Protein AF-A0A182GNF2-F1 (afdb_monomer)

pLDDT: mean 83.42, std 15.53, range [45.19, 98.56]

Structure (mmCIF, N/CA/C/O backbone):
data_AF-A0A182GNF2-F1
#
_entry.id   AF-A0A182GNF2-F1
#
loop_
_atom_site.group_PDB
_atom_site.id
_atom_site.type_symbol
_atom_site.label_atom_id
_atom_site.label_alt_id
_atom_site.label_comp_id
_atom_site.label_asym_id
_atom_site.label_entity_id
_atom_site.label_seq_id
_atom_site.pdbx_PDB_ins_code
_atom_site.Cartn_x
_atom_site.Cartn_y
_atom_site.Cartn_z
_atom_site.occupancy
_atom_site.B_iso_or_equiv
_atom_site.auth_seq_id
_atom_site.auth_comp_id
_atom_site.auth_asym_id
_atom_site.auth_atom_id
_atom_site.pdbx_PDB_model_num
ATOM 1 N N . MET A 1 1 ? 68.105 -12.956 -63.044 1.00 45.62 1 MET A N 1
ATOM 2 C CA . MET A 1 1 ? 67.490 -13.860 -62.048 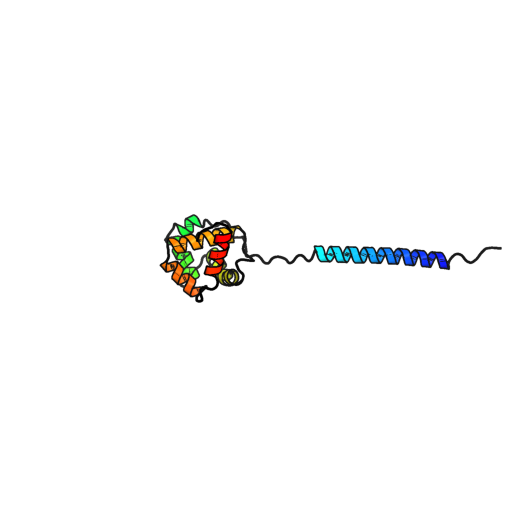1.00 45.62 1 MET A CA 1
ATOM 3 C C . MET A 1 1 ? 66.699 -13.012 -61.057 1.00 45.62 1 MET A C 1
ATOM 5 O O . MET A 1 1 ? 67.305 -12.377 -60.207 1.00 45.62 1 MET A O 1
ATOM 9 N N . LYS A 1 2 ? 65.373 -12.900 -61.207 1.00 45.19 2 LYS A N 1
ATOM 10 C CA . LYS A 1 2 ? 64.504 -12.288 -60.188 1.00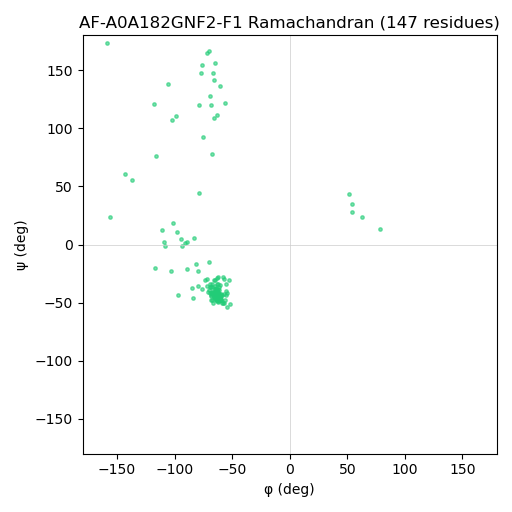 45.19 2 LYS A CA 1
ATOM 11 C C . LYS A 1 2 ? 63.523 -13.352 -59.708 1.00 45.19 2 LYS A C 1
ATOM 13 O O . LYS A 1 2 ? 62.834 -13.981 -60.502 1.00 45.19 2 LYS A O 1
ATOM 18 N N . ASN A 1 3 ? 63.605 -13.583 -58.405 1.00 46.16 3 ASN A N 1
ATOM 19 C CA . ASN A 1 3 ? 62.937 -14.595 -57.607 1.00 46.16 3 ASN A CA 1
ATOM 20 C C . ASN A 1 3 ? 61.426 -14.311 -57.544 1.00 46.16 3 ASN A C 1
ATOM 22 O O . ASN 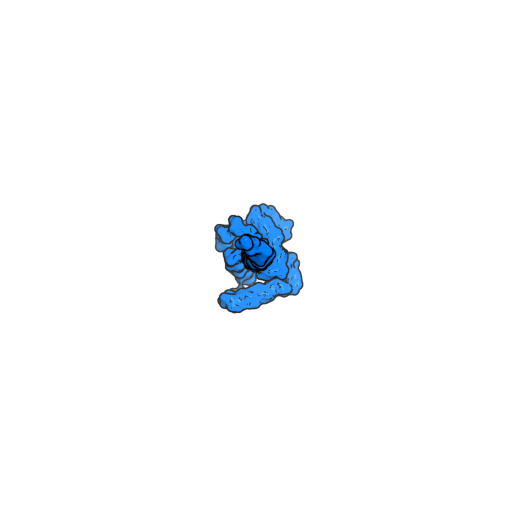A 1 3 ? 61.026 -13.248 -57.076 1.00 46.16 3 ASN A O 1
ATOM 26 N N . SER A 1 4 ? 60.607 -15.246 -58.029 1.00 52.53 4 SER A N 1
ATOM 27 C CA . SER A 1 4 ? 59.144 -15.160 -58.046 1.00 52.53 4 SER A CA 1
ATOM 28 C C . SER A 1 4 ? 58.559 -16.260 -57.161 1.00 52.53 4 SER A C 1
ATOM 30 O O . SER A 1 4 ? 58.110 -17.277 -57.681 1.00 52.53 4 SER A O 1
ATOM 32 N N . ASN A 1 5 ? 58.607 -16.110 -55.829 1.00 55.94 5 ASN A N 1
ATOM 33 C CA . ASN A 1 5 ? 57.891 -17.050 -54.949 1.00 55.94 5 ASN A CA 1
ATOM 34 C C . ASN A 1 5 ? 57.502 -16.548 -53.537 1.00 55.94 5 ASN A C 1
ATOM 36 O O . ASN A 1 5 ? 57.300 -17.349 -52.631 1.00 55.94 5 ASN A O 1
ATOM 40 N N . THR A 1 6 ? 57.378 -15.235 -53.305 1.00 55.53 6 THR A N 1
ATOM 41 C CA . THR A 1 6 ? 57.083 -14.672 -51.962 1.00 55.53 6 THR A CA 1
ATOM 42 C C . THR A 1 6 ? 55.671 -14.099 -51.771 1.00 55.53 6 THR A C 1
ATOM 44 O O . THR A 1 6 ? 55.334 -13.695 -50.660 1.00 55.53 6 THR A O 1
ATOM 47 N N . GLN A 1 7 ? 54.803 -14.096 -52.789 1.00 53.69 7 GLN A N 1
ATOM 48 C CA . GLN A 1 7 ? 53.436 -13.559 -52.659 1.00 53.69 7 GLN A CA 1
ATOM 49 C C . GLN A 1 7 ? 52.404 -14.441 -51.911 1.00 53.69 7 GLN A C 1
ATOM 51 O O . GLN A 1 7 ? 51.620 -13.868 -51.151 1.00 53.69 7 GLN A O 1
ATOM 56 N N . PRO A 1 8 ? 52.357 -15.786 -52.038 1.00 54.56 8 PRO A N 1
ATOM 57 C CA . PRO A 1 8 ? 51.230 -16.554 -51.486 1.00 54.56 8 PRO A CA 1
ATOM 58 C C . PRO A 1 8 ? 51.259 -16.680 -49.951 1.00 54.56 8 PRO A C 1
ATOM 60 O O . PRO A 1 8 ? 50.211 -16.693 -49.307 1.00 54.56 8 PRO A O 1
ATOM 63 N N . VAL A 1 9 ? 52.450 -16.699 -49.340 1.00 57.41 9 VAL A N 1
ATOM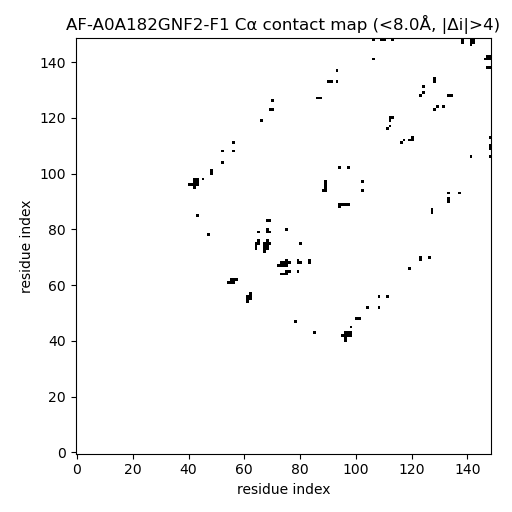 64 C CA . VAL A 1 9 ? 52.616 -16.858 -47.881 1.00 57.41 9 VAL A CA 1
ATOM 65 C C . VAL A 1 9 ? 52.189 -15.598 -47.113 1.00 57.41 9 VAL A C 1
ATOM 67 O O . VAL A 1 9 ? 51.602 -15.690 -46.034 1.00 57.41 9 VAL A O 1
ATOM 70 N N . TYR A 1 10 ? 52.429 -14.409 -47.679 1.00 54.22 10 TYR A N 1
ATOM 71 C CA . TYR A 1 10 ? 52.111 -13.134 -47.027 1.00 54.22 10 TYR A CA 1
ATOM 72 C C . TYR A 1 10 ? 50.592 -12.899 -46.937 1.00 54.22 10 TYR A C 1
ATOM 74 O O . TYR A 1 10 ? 50.088 -12.463 -45.903 1.00 54.22 10 TYR A O 1
ATOM 82 N N . ILE A 1 11 ? 49.843 -13.263 -47.984 1.00 57.34 11 ILE A N 1
ATOM 83 C CA . ILE A 1 11 ? 48.379 -13.110 -48.040 1.00 57.34 11 ILE A CA 1
ATOM 84 C C . ILE A 1 11 ? 47.688 -14.040 -47.027 1.00 57.34 11 ILE A C 1
ATOM 86 O O . ILE A 1 11 ? 46.780 -13.606 -46.316 1.00 57.34 11 ILE A O 1
ATOM 90 N N . ALA A 1 12 ? 48.157 -15.285 -46.884 1.00 56.78 12 ALA A N 1
ATOM 91 C CA . ALA A 1 12 ? 47.614 -16.242 -45.917 1.00 56.78 12 ALA A CA 1
ATOM 92 C C . ALA A 1 12 ? 47.831 -15.801 -44.454 1.00 56.78 12 ALA A C 1
ATOM 94 O O . ALA A 1 12 ? 46.910 -15.876 -43.640 1.00 56.78 12 ALA A O 1
ATOM 95 N N . ALA A 1 13 ? 49.016 -15.276 -44.117 1.00 55.22 13 ALA A N 1
ATOM 96 C CA . ALA A 1 13 ? 49.324 -14.790 -42.769 1.00 55.22 13 ALA A CA 1
ATOM 97 C C . ALA A 1 13 ? 48.534 -13.520 -42.393 1.00 55.22 13 ALA A C 1
ATOM 99 O O . ALA A 1 13 ? 48.108 -13.367 -41.244 1.00 55.22 13 ALA A O 1
ATOM 100 N N . VAL A 1 14 ? 48.306 -12.618 -43.356 1.00 57.97 14 VAL A N 1
ATOM 101 C CA . VAL A 1 14 ? 47.464 -11.424 -43.172 1.00 57.97 14 VAL A CA 1
ATOM 102 C C . VAL A 1 14 ? 45.988 -11.818 -43.021 1.00 57.97 14 VAL A C 1
ATOM 104 O O . VAL A 1 14 ? 45.322 -11.325 -42.110 1.00 57.97 14 VAL A O 1
ATOM 107 N N . GLY A 1 15 ? 45.493 -12.771 -43.820 1.00 54.81 15 GLY A N 1
ATOM 108 C CA . GLY A 1 15 ? 44.145 -13.338 -43.683 1.00 54.81 15 GLY A CA 1
ATOM 109 C C . GLY A 1 15 ? 43.911 -14.028 -42.333 1.00 54.81 15 GLY A C 1
ATOM 110 O O . GLY A 1 15 ? 42.891 -13.788 -41.689 1.00 54.81 15 GLY A O 1
ATOM 111 N N . PHE A 1 16 ? 44.885 -14.804 -41.843 1.00 55.41 16 PHE A N 1
ATOM 112 C CA . PHE A 1 16 ? 44.806 -15.486 -40.545 1.00 55.41 16 PHE A CA 1
ATOM 113 C C . PHE A 1 16 ? 44.828 -14.503 -39.358 1.00 55.41 16 PHE A C 1
ATOM 115 O O . PHE A 1 16 ? 44.018 -14.625 -38.437 1.00 55.41 16 PHE A O 1
ATOM 122 N N . LYS A 1 17 ? 45.681 -13.465 -39.403 1.00 57.94 17 LYS A N 1
ATOM 123 C CA . LYS A 1 17 ? 45.715 -12.387 -38.390 1.00 57.94 17 LYS A CA 1
ATOM 124 C C . LYS A 1 17 ? 44.421 -11.568 -38.360 1.00 57.94 17 LYS A C 1
ATOM 126 O O . LYS A 1 17 ? 43.944 -11.226 -37.278 1.00 57.94 17 LYS A O 1
ATOM 131 N N . ASN A 1 18 ? 43.836 -11.270 -39.520 1.00 56.91 18 ASN A N 1
ATOM 132 C CA . ASN A 1 18 ? 42.562 -10.552 -39.619 1.00 56.91 18 ASN A CA 1
ATOM 133 C C . ASN A 1 18 ? 41.380 -11.405 -39.132 1.00 56.91 18 ASN A C 1
ATOM 135 O O . ASN A 1 18 ? 40.505 -10.890 -38.439 1.00 56.91 18 ASN A O 1
ATOM 139 N N . LEU A 1 19 ? 41.398 -12.716 -39.392 1.00 58.88 19 LEU A N 1
ATOM 140 C CA . LEU A 1 19 ? 40.393 -13.653 -38.889 1.00 58.88 19 LEU A CA 1
ATOM 141 C C . LEU A 1 19 ? 40.465 -13.826 -37.361 1.00 58.88 19 LEU A C 1
ATOM 143 O O . LEU A 1 19 ? 39.427 -13.915 -36.709 1.00 58.88 19 LEU A O 1
ATOM 147 N N . GLN A 1 20 ? 41.666 -13.820 -36.766 1.00 61.28 20 GLN A N 1
ATOM 148 C CA . GLN A 1 20 ? 41.817 -13.801 -35.305 1.00 61.28 20 GLN A CA 1
ATOM 149 C C . GLN A 1 20 ? 41.300 -12.494 -34.694 1.00 61.28 20 GLN A C 1
ATOM 151 O O . GLN A 1 20 ? 40.542 -12.544 -33.728 1.00 61.28 20 GLN A O 1
ATOM 156 N N . LYS A 1 21 ? 41.633 -11.332 -35.274 1.00 60.78 21 LYS A N 1
ATOM 157 C CA . LYS A 1 21 ? 41.110 -10.034 -34.814 1.00 60.78 21 LYS A CA 1
ATOM 158 C C . LYS A 1 21 ? 39.582 -9.974 -34.888 1.00 60.78 21 LYS A C 1
ATOM 160 O O . LYS A 1 21 ? 38.955 -9.566 -33.918 1.00 60.78 21 LYS A O 1
ATOM 165 N N . MET A 1 22 ? 38.978 -10.444 -35.982 1.00 65.31 22 MET A N 1
ATOM 166 C CA . MET A 1 22 ? 37.520 -10.458 -36.159 1.00 65.31 22 MET A CA 1
ATOM 167 C C . MET A 1 22 ? 36.816 -11.333 -35.110 1.00 65.31 22 MET A C 1
ATOM 169 O O . MET A 1 22 ? 35.794 -10.927 -34.571 1.00 65.31 22 MET A O 1
ATOM 173 N N . LYS A 1 23 ? 37.398 -12.484 -34.743 1.00 67.25 23 LYS A N 1
ATOM 174 C CA . LYS A 1 23 ? 36.884 -13.336 -33.655 1.00 67.25 23 LYS A CA 1
ATOM 175 C C . LYS A 1 23 ? 36.935 -12.636 -32.295 1.00 67.25 23 LYS A C 1
ATOM 177 O O . LYS A 1 23 ? 35.952 -12.690 -31.565 1.00 67.25 23 LYS A O 1
ATOM 182 N N . PHE A 1 24 ? 38.029 -11.940 -31.972 1.00 73.50 24 PHE A N 1
ATOM 183 C CA . PHE A 1 24 ? 38.119 -11.150 -30.736 1.00 73.50 24 PHE A CA 1
ATOM 184 C C . PHE A 1 24 ? 37.105 -10.001 -30.707 1.00 73.50 24 PHE A C 1
ATOM 186 O O . PHE A 1 24 ? 36.470 -9.786 -29.678 1.00 73.50 24 PHE A O 1
ATOM 193 N N . PHE A 1 25 ? 36.897 -9.310 -31.833 1.00 75.31 25 PHE A N 1
ATOM 194 C CA . PHE A 1 25 ? 35.870 -8.271 -31.946 1.00 75.31 25 PHE A CA 1
ATOM 195 C C . PHE A 1 25 ? 34.454 -8.830 -31.770 1.00 75.31 25 PHE A C 1
ATOM 197 O O . PHE A 1 25 ? 33.662 -8.230 -31.052 1.00 75.31 25 PHE A O 1
ATOM 204 N N . ILE A 1 26 ? 34.144 -9.990 -32.359 1.00 78.69 26 ILE A N 1
ATOM 205 C CA . ILE A 1 26 ? 32.840 -10.657 -32.206 1.00 78.69 26 ILE A CA 1
ATOM 206 C C . ILE A 1 26 ? 32.614 -11.094 -30.752 1.00 78.69 26 ILE A C 1
ATOM 208 O O . ILE A 1 26 ? 31.530 -10.879 -30.217 1.00 78.69 26 ILE A O 1
ATOM 212 N N . VAL A 1 27 ? 33.630 -11.657 -30.089 1.00 79.75 27 VAL A N 1
ATOM 213 C CA . VAL A 1 27 ? 33.538 -12.061 -28.674 1.00 79.75 27 VAL A CA 1
ATOM 214 C C . VAL A 1 27 ? 33.361 -10.842 -27.759 1.00 79.75 27 VAL A C 1
ATOM 216 O O . VAL A 1 27 ? 32.528 -10.879 -26.858 1.00 79.75 27 VAL A O 1
ATOM 219 N N . LEU A 1 28 ? 34.074 -9.739 -28.009 1.00 77.81 28 LEU A N 1
ATOM 220 C CA . LEU A 1 28 ? 33.910 -8.489 -27.256 1.00 77.81 28 LEU A CA 1
ATOM 221 C C . LEU A 1 28 ? 32.531 -7.848 -27.472 1.00 77.81 28 LEU A C 1
ATOM 223 O O . LEU A 1 28 ? 31.915 -7.400 -26.508 1.00 77.81 28 LEU A O 1
ATOM 227 N N . LEU A 1 29 ? 32.018 -7.846 -28.705 1.00 77.19 29 LEU A N 1
ATOM 228 C CA . LEU A 1 29 ? 30.665 -7.373 -29.019 1.00 77.19 29 LEU A CA 1
ATOM 229 C C . LEU A 1 29 ? 29.587 -8.235 -28.353 1.00 77.19 29 LEU A C 1
ATOM 231 O O . LEU A 1 29 ? 28.626 -7.689 -27.819 1.00 77.19 29 LEU A O 1
ATOM 235 N N . ALA A 1 30 ? 29.760 -9.559 -28.324 1.00 74.69 30 ALA A N 1
ATOM 236 C CA . ALA A 1 30 ? 28.841 -10.465 -27.640 1.00 74.69 30 ALA A CA 1
ATOM 237 C C . ALA A 1 30 ? 28.837 -10.240 -26.116 1.00 74.69 30 ALA A C 1
ATOM 239 O O . ALA A 1 30 ? 27.771 -10.191 -25.504 1.00 74.69 30 ALA A O 1
ATOM 240 N N . LEU A 1 31 ? 30.009 -10.034 -25.503 1.00 74.31 31 LEU A N 1
ATOM 241 C CA . LEU A 1 31 ? 30.128 -9.688 -24.080 1.00 74.31 31 LEU A CA 1
ATOM 242 C C . LEU A 1 31 ? 29.482 -8.330 -23.758 1.00 74.31 31 LEU A C 1
ATOM 244 O O . LEU A 1 31 ? 28.795 -8.200 -22.746 1.00 74.31 31 LEU A O 1
ATOM 248 N N . PHE A 1 32 ? 29.652 -7.335 -24.632 1.00 73.31 32 PHE A N 1
ATOM 249 C CA . PHE A 1 32 ? 29.026 -6.021 -24.478 1.00 73.31 32 PHE A CA 1
ATOM 250 C C . PHE A 1 32 ? 27.497 -6.083 -24.631 1.00 73.31 32 PHE A C 1
ATOM 252 O O . PHE A 1 32 ? 26.776 -5.477 -23.840 1.00 73.31 32 PHE A O 1
ATOM 259 N N . ALA A 1 33 ? 26.990 -6.871 -25.584 1.00 70.88 33 ALA A N 1
ATOM 260 C CA . ALA A 1 33 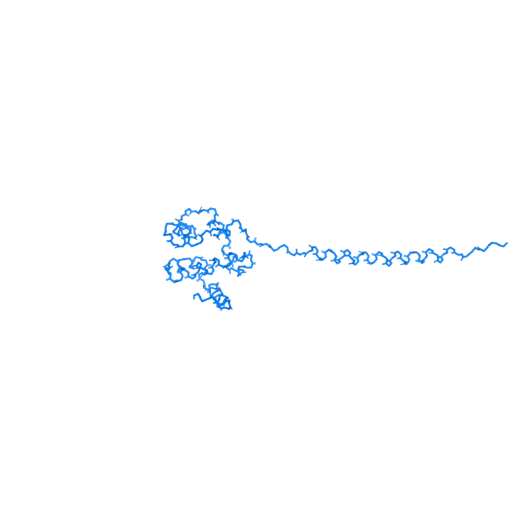? 25.555 -7.090 -25.768 1.00 70.88 33 ALA A CA 1
ATOM 261 C C . ALA A 1 33 ? 24.907 -7.773 -24.549 1.00 70.88 33 ALA A C 1
ATOM 263 O O . ALA A 1 33 ? 23.826 -7.369 -24.127 1.00 70.88 33 ALA A O 1
ATOM 264 N N . MET A 1 34 ? 25.584 -8.748 -23.929 1.00 65.38 34 MET A N 1
ATOM 265 C CA . MET A 1 34 ? 25.104 -9.385 -22.693 1.00 65.38 34 MET A CA 1
ATOM 266 C C . MET A 1 34 ? 25.112 -8.428 -21.490 1.00 65.38 34 MET A C 1
ATOM 268 O O . MET A 1 34 ? 24.218 -8.500 -20.653 1.00 65.38 34 MET A O 1
ATOM 272 N N . ALA A 1 35 ? 26.072 -7.500 -21.409 1.00 65.19 35 ALA A N 1
ATOM 273 C CA . ALA A 1 35 ? 26.104 -6.485 -20.351 1.00 65.19 35 ALA A CA 1
ATOM 274 C C . ALA A 1 35 ? 25.008 -5.412 -20.507 1.00 65.19 35 ALA A C 1
ATOM 276 O O . ALA A 1 35 ? 24.545 -4.862 -19.506 1.00 65.19 35 ALA A O 1
ATOM 277 N N . ALA A 1 36 ? 24.593 -5.125 -21.745 1.00 62.44 36 ALA A N 1
ATOM 278 C CA . ALA A 1 36 ? 23.501 -4.204 -22.058 1.00 62.44 36 ALA A CA 1
ATOM 279 C C . ALA A 1 36 ? 22.108 -4.839 -21.890 1.00 62.44 36 ALA A C 1
ATOM 281 O O . ALA A 1 36 ? 21.138 -4.126 -21.646 1.00 62.44 36 ALA A O 1
ATOM 282 N N . ALA A 1 37 ? 22.003 -6.169 -21.960 1.00 57.34 37 ALA A N 1
ATOM 283 C CA . ALA A 1 37 ? 20.768 -6.923 -21.749 1.00 57.34 37 ALA A CA 1
ATOM 284 C C . ALA A 1 37 ? 20.420 -7.101 -20.256 1.00 57.34 37 ALA A C 1
ATOM 286 O O . ALA A 1 37 ? 20.046 -8.193 -19.823 1.00 57.34 37 ALA A O 1
ATOM 287 N N . ARG A 1 38 ? 20.543 -6.042 -19.442 1.00 60.12 38 ARG A N 1
ATOM 288 C CA . ARG A 1 38 ? 19.970 -6.079 -18.091 1.00 60.12 38 ARG A CA 1
ATOM 289 C C . ARG A 1 38 ? 18.446 -6.064 -18.228 1.00 60.12 38 ARG A C 1
ATOM 291 O O . ARG A 1 38 ? 17.941 -5.176 -18.916 1.00 60.12 38 ARG A O 1
ATOM 298 N N . PRO A 1 39 ? 17.711 -7.003 -17.607 1.00 59.00 39 PRO A N 1
ATOM 299 C CA . PRO A 1 39 ? 16.264 -6.888 -17.536 1.00 59.00 39 PRO A CA 1
ATOM 300 C C . PRO A 1 39 ? 15.947 -5.545 -16.879 1.00 59.00 39 PRO A C 1
ATOM 302 O O . PRO A 1 39 ? 16.427 -5.250 -15.783 1.00 59.00 39 PRO A O 1
ATOM 305 N N . GLN A 1 40 ? 15.206 -4.698 -17.586 1.00 57.75 40 GLN A N 1
ATOM 306 C CA . GLN A 1 40 ? 14.631 -3.507 -16.988 1.00 57.75 40 GLN A CA 1
ATOM 307 C C . GLN A 1 40 ? 13.659 -4.013 -15.919 1.00 57.75 40 GLN A C 1
ATOM 309 O O . GLN A 1 40 ? 12.691 -4.696 -16.240 1.00 57.75 40 GLN A O 1
ATOM 314 N N . GLU A 1 41 ? 13.976 -3.793 -14.642 1.00 66.19 41 GLU A N 1
ATOM 315 C CA . GLU A 1 41 ? 13.064 -4.166 -13.565 1.00 66.19 41 GLU A CA 1
ATOM 316 C C . GLU A 1 41 ? 11.817 -3.289 -13.686 1.00 66.19 41 GLU A C 1
ATOM 318 O O . GLU A 1 41 ? 11.872 -2.084 -13.433 1.00 66.19 41 GLU A O 1
ATOM 323 N N . ASP A 1 42 ? 10.704 -3.890 -14.101 1.00 83.88 42 ASP A N 1
ATOM 324 C CA . ASP A 1 42 ? 9.399 -3.238 -14.188 1.00 83.88 42 ASP A CA 1
ATOM 325 C C . ASP A 1 42 ? 8.890 -2.911 -12.774 1.00 83.88 42 ASP A C 1
ATOM 327 O O . ASP A 1 42 ? 8.082 -3.638 -12.201 1.00 83.88 42 ASP A O 1
ATOM 331 N N . LYS A 1 43 ? 9.408 -1.841 -12.161 1.00 92.19 43 LYS A N 1
ATOM 332 C CA . LYS A 1 43 ? 8.958 -1.344 -10.854 1.00 92.19 43 LYS A CA 1
ATOM 333 C C . LYS A 1 43 ? 7.630 -0.594 -10.974 1.00 92.19 43 LYS A C 1
ATOM 335 O O . LYS A 1 43 ? 7.317 -0.008 -12.012 1.00 92.19 43 LYS A O 1
ATOM 340 N N . TYR A 1 44 ? 6.867 -0.556 -9.883 1.00 93.75 44 TYR A N 1
ATOM 341 C CA . TYR A 1 44 ? 5.739 0.366 -9.765 1.00 93.75 44 TYR A CA 1
ATOM 342 C C . TYR A 1 44 ? 6.226 1.816 -9.765 1.00 93.75 44 TYR A C 1
ATOM 344 O O . TYR A 1 44 ? 7.375 2.111 -9.428 1.00 93.75 44 TYR A O 1
ATOM 352 N N . THR A 1 45 ? 5.341 2.738 -10.145 1.00 94.62 45 THR A N 1
ATOM 353 C CA . THR A 1 45 ? 5.681 4.162 -10.142 1.00 94.62 45 THR A CA 1
ATOM 354 C C . THR A 1 45 ? 6.038 4.631 -8.736 1.00 94.62 45 THR A C 1
ATOM 356 O O . THR A 1 45 ? 5.343 4.321 -7.773 1.00 94.62 45 THR A O 1
ATOM 359 N N . THR A 1 46 ? 7.100 5.424 -8.624 1.00 95.62 46 THR A N 1
ATOM 360 C CA . THR A 1 46 ? 7.545 6.028 -7.360 1.00 95.62 46 THR A CA 1
ATOM 361 C C . THR A 1 46 ? 6.995 7.439 -7.158 1.00 95.62 46 THR A C 1
ATOM 363 O O . THR A 1 46 ? 7.328 8.112 -6.185 1.00 95.62 46 THR A O 1
ATOM 366 N N . LYS A 1 47 ? 6.121 7.906 -8.064 1.00 95.44 47 LYS A N 1
ATOM 367 C CA . LYS A 1 47 ? 5.512 9.247 -8.033 1.00 95.44 47 LYS A CA 1
ATOM 368 C C . LYS A 1 47 ? 4.851 9.579 -6.689 1.00 95.44 47 LYS A C 1
ATOM 370 O O . LYS A 1 47 ? 4.787 10.747 -6.320 1.00 95.44 47 LYS A O 1
ATOM 375 N N . TYR A 1 48 ? 4.349 8.562 -5.993 1.00 95.38 48 TYR A N 1
ATOM 376 C CA . TYR A 1 48 ? 3.579 8.698 -4.759 1.00 95.38 48 TYR A CA 1
ATOM 377 C C . TYR A 1 48 ? 4.326 8.186 -3.521 1.00 95.38 48 TYR A C 1
ATOM 379 O O . TYR A 1 48 ? 3.737 8.065 -2.455 1.00 95.38 48 TYR A O 1
ATOM 387 N N . ASP A 1 49 ? 5.630 7.924 -3.625 1.00 94.12 49 ASP A N 1
ATOM 388 C CA . ASP A 1 49 ? 6.418 7.394 -2.505 1.00 94.12 49 ASP A CA 1
ATOM 389 C C . ASP A 1 49 ? 6.632 8.417 -1.378 1.00 94.12 49 ASP A C 1
ATOM 391 O O . ASP A 1 49 ? 7.025 8.042 -0.277 1.00 94.12 49 ASP A O 1
ATOM 395 N N . SER A 1 50 ? 6.386 9.703 -1.643 1.00 93.56 50 SER A N 1
ATOM 396 C CA . SER A 1 50 ? 6.547 10.801 -0.685 1.00 93.56 50 SER A CA 1
ATOM 397 C C . SER A 1 50 ? 5.245 11.222 0.005 1.00 93.56 50 SER A C 1
ATOM 399 O O . SER A 1 50 ? 5.213 12.289 0.618 1.00 93.56 50 SER A O 1
ATOM 401 N N . ILE A 1 51 ? 4.155 10.458 -0.133 1.00 93.88 51 ILE A N 1
ATOM 402 C CA . ILE A 1 51 ? 2.908 10.771 0.579 1.00 93.88 51 ILE A CA 1
ATOM 403 C C . ILE A 1 51 ? 3.102 10.618 2.089 1.00 93.88 51 ILE A C 1
ATOM 405 O O . ILE A 1 51 ? 3.758 9.681 2.556 1.00 93.88 51 ILE A O 1
ATOM 409 N N . ASP A 1 52 ? 2.488 11.509 2.865 1.00 95.38 52 ASP A N 1
ATOM 410 C CA . ASP A 1 52 ? 2.526 11.411 4.321 1.00 95.38 52 ASP A CA 1
ATOM 411 C C . ASP A 1 52 ? 1.579 10.304 4.804 1.00 95.38 52 ASP A C 1
ATOM 413 O O . ASP A 1 52 ? 0.379 10.489 5.019 1.00 95.38 52 ASP A O 1
ATOM 417 N N . THR A 1 53 ? 2.143 9.106 4.952 1.00 95.56 53 THR A N 1
ATOM 418 C CA . THR A 1 53 ? 1.407 7.931 5.427 1.00 95.56 53 THR A CA 1
ATOM 419 C C . THR A 1 53 ? 0.955 8.108 6.884 1.00 95.56 53 THR A C 1
ATOM 421 O O . THR A 1 53 ? -0.096 7.592 7.254 1.00 95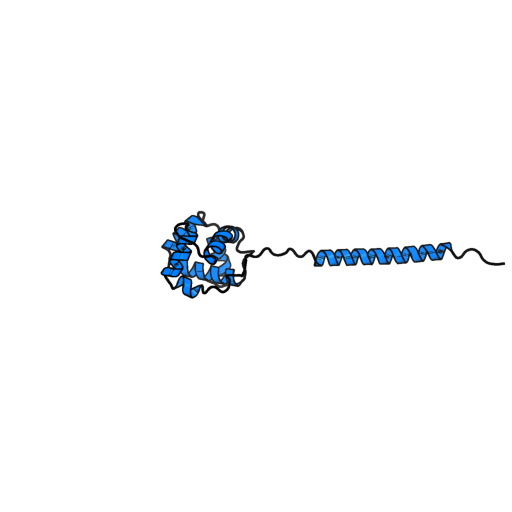.56 53 THR A O 1
ATOM 424 N N . ASP A 1 54 ? 1.693 8.853 7.719 1.00 95.69 54 ASP A N 1
ATOM 425 C CA . ASP A 1 54 ? 1.285 9.104 9.108 1.00 95.69 54 ASP A CA 1
ATOM 426 C C . ASP A 1 54 ? 0.051 9.991 9.188 1.00 95.69 54 ASP A C 1
ATOM 428 O O . ASP A 1 54 ? -0.863 9.702 9.961 1.00 95.69 54 ASP A O 1
ATOM 432 N N . GLU A 1 55 ? 0.023 11.063 8.400 1.00 96.94 55 GLU A N 1
ATOM 433 C CA . GLU A 1 55 ? -1.118 11.970 8.345 1.00 96.94 55 GLU A CA 1
ATOM 434 C C . GLU A 1 55 ? -2.376 11.231 7.876 1.00 96.94 55 GLU A C 1
ATOM 436 O O . GLU A 1 55 ? -3.442 11.360 8.486 1.00 96.94 55 GLU A O 1
ATOM 441 N N . ILE A 1 56 ? -2.244 10.400 6.836 1.00 97.12 56 ILE A N 1
ATOM 442 C CA . ILE A 1 56 ? -3.357 9.612 6.298 1.00 97.12 56 ILE A CA 1
ATOM 443 C C . ILE A 1 56 ? -3.908 8.653 7.356 1.00 97.12 56 ILE A C 1
ATOM 445 O O . ILE A 1 56 ? -5.120 8.621 7.562 1.00 97.12 56 ILE A O 1
ATOM 449 N N . LEU A 1 57 ? -3.043 7.892 8.036 1.00 96.69 57 LEU A N 1
ATOM 450 C CA . LEU A 1 57 ? -3.470 6.891 9.020 1.00 96.69 57 LEU A CA 1
ATOM 451 C C . LEU A 1 57 ? -4.062 7.522 10.290 1.00 96.69 57 LEU A C 1
ATOM 453 O O . LEU A 1 57 ? -4.999 6.973 10.865 1.00 96.69 57 LEU A O 1
ATOM 457 N N . LYS A 1 58 ? -3.556 8.685 10.721 1.00 96.12 58 LYS A N 1
ATOM 458 C CA . LYS A 1 58 ? -4.043 9.388 11.924 1.00 96.12 58 LYS A CA 1
ATOM 459 C C . LYS A 1 58 ? -5.306 10.216 11.679 1.00 96.12 58 LYS A C 1
ATOM 461 O O . LYS A 1 58 ? -5.974 10.597 12.637 1.00 96.12 58 LYS A O 1
ATOM 466 N N . SER A 1 59 ? -5.639 10.517 10.426 1.00 97.88 59 SER A N 1
ATOM 467 C CA . SER A 1 59 ? -6.833 11.282 10.072 1.00 97.88 59 SER A CA 1
ATOM 468 C C . SER A 1 59 ? -7.967 10.363 9.636 1.00 97.88 59 SER A C 1
ATOM 470 O O . SER A 1 59 ? -7.950 9.839 8.525 1.00 97.88 59 SER A O 1
ATOM 472 N N . ASP A 1 60 ? -9.025 10.252 10.444 1.00 96.75 60 ASP A N 1
ATOM 473 C CA . ASP A 1 60 ? -10.200 9.440 10.088 1.00 96.75 60 ASP A CA 1
ATOM 474 C C . ASP A 1 60 ? -10.817 9.842 8.740 1.00 96.75 60 ASP A C 1
ATOM 476 O O . ASP A 1 60 ? -11.311 8.992 8.000 1.00 96.75 60 ASP A O 1
ATOM 480 N N . ARG A 1 61 ? -10.773 11.134 8.392 1.00 97.44 61 ARG A N 1
ATOM 481 C CA . ARG A 1 61 ? -11.265 11.628 7.100 1.00 97.44 61 ARG A CA 1
ATOM 482 C C . ARG A 1 61 ? -10.411 11.110 5.943 1.00 97.44 61 ARG A C 1
ATOM 484 O O . ARG A 1 61 ? -10.964 10.621 4.961 1.00 97.44 61 ARG A O 1
ATOM 491 N N . LEU A 1 62 ? -9.085 11.252 6.033 1.00 97.81 62 LEU A N 1
ATOM 492 C CA . LEU A 1 62 ? -8.183 10.825 4.960 1.00 97.81 62 LEU A CA 1
ATOM 493 C C . LEU A 1 62 ? -8.177 9.304 4.844 1.00 97.81 62 LEU A C 1
ATOM 495 O O . LEU A 1 62 ? -8.383 8.784 3.750 1.00 97.81 62 LEU A O 1
ATOM 499 N N . PHE A 1 63 ? -8.043 8.603 5.970 1.00 98.06 63 PHE A N 1
ATOM 500 C CA . PHE A 1 63 ? -8.123 7.152 6.035 1.00 98.06 63 PHE A CA 1
ATOM 501 C C . PHE A 1 63 ? -9.393 6.621 5.362 1.00 98.06 63 PHE A C 1
ATOM 503 O O . PHE A 1 63 ? -9.299 5.788 4.461 1.00 98.06 63 PHE A O 1
ATOM 510 N N . LYS A 1 64 ? -10.577 7.147 5.720 1.00 98.00 64 LYS A N 1
ATOM 511 C CA . LYS A 1 64 ? -11.849 6.704 5.125 1.00 98.00 64 LYS A CA 1
ATOM 512 C C . LYS A 1 64 ? -11.909 6.921 3.616 1.00 98.00 64 LYS A C 1
ATOM 514 O O . LYS A 1 64 ? -12.485 6.087 2.925 1.00 98.00 64 LYS A O 1
ATOM 519 N N . ASN A 1 65 ? -11.306 7.985 3.087 1.00 98.12 65 ASN A N 1
ATOM 520 C CA . ASN A 1 65 ? -11.255 8.195 1.638 1.00 98.12 65 ASN A CA 1
ATOM 521 C C . ASN A 1 65 ? -10.464 7.079 0.937 1.00 98.12 65 ASN A C 1
ATOM 523 O O . ASN A 1 65 ? -10.957 6.498 -0.030 1.00 98.12 65 ASN A O 1
ATOM 527 N N . TYR A 1 66 ? -9.274 6.732 1.444 1.00 98.19 66 TYR A N 1
ATOM 528 C CA . TYR A 1 66 ? -8.472 5.631 0.895 1.00 98.19 66 TYR A CA 1
ATOM 529 C C . TYR A 1 66 ? -9.153 4.274 1.088 1.00 98.19 66 TYR A C 1
ATOM 531 O O . TYR A 1 66 ? -9.237 3.488 0.149 1.00 98.19 66 TYR A O 1
ATOM 539 N N . TYR A 1 67 ? -9.688 4.016 2.279 1.00 98.50 67 TYR A N 1
ATOM 540 C CA . TYR A 1 67 ? -10.394 2.781 2.601 1.00 98.50 67 TYR A CA 1
ATOM 541 C C . TYR A 1 67 ? -11.603 2.551 1.682 1.00 98.50 67 TYR A C 1
ATOM 543 O O . TYR A 1 67 ? -11.710 1.500 1.051 1.00 98.50 67 TYR A O 1
ATOM 551 N N . ASN A 1 68 ? -12.468 3.556 1.521 1.00 98.56 68 ASN A N 1
ATOM 552 C CA . ASN A 1 68 ? -13.638 3.453 0.648 1.00 98.56 68 ASN A CA 1
ATOM 553 C C . ASN A 1 68 ? -13.239 3.293 -0.825 1.00 98.56 68 ASN A C 1
ATOM 555 O O . ASN A 1 68 ? -13.845 2.506 -1.550 1.00 98.56 68 ASN A O 1
ATOM 559 N N . CYS A 1 69 ? -12.190 3.991 -1.269 1.00 98.56 69 CYS A N 1
ATOM 560 C CA . CYS A 1 69 ? -11.618 3.794 -2.599 1.00 98.56 69 CYS A CA 1
ATOM 561 C C . CYS A 1 69 ? -11.190 2.332 -2.819 1.00 98.56 69 CYS A C 1
ATOM 563 O O . CYS A 1 69 ? -11.586 1.703 -3.807 1.00 98.56 69 CYS A O 1
ATOM 565 N N . LEU A 1 70 ? -10.424 1.772 -1.876 1.00 98.31 70 LEU A N 1
ATOM 566 C CA . LEU A 1 70 ? -9.952 0.389 -1.925 1.00 98.31 70 LEU A CA 1
ATOM 567 C C . LEU A 1 70 ? -11.106 -0.614 -1.873 1.00 98.31 70 LEU A C 1
ATOM 569 O O . LEU A 1 70 ? -10.988 -1.686 -2.463 1.00 98.31 70 LEU A O 1
ATOM 573 N N . LEU A 1 71 ? -12.232 -0.277 -1.243 1.00 98.31 71 LEU A N 1
ATOM 574 C CA . LEU A 1 71 ? -13.432 -1.112 -1.196 1.00 98.31 71 LEU A CA 1
ATOM 575 C C . LEU A 1 71 ? -14.429 -0.893 -2.340 1.00 98.31 71 LEU A C 1
ATOM 577 O O . LEU A 1 71 ? -15.406 -1.627 -2.394 1.00 98.31 71 LEU A O 1
ATOM 581 N N . ASP A 1 72 ? -14.147 -0.021 -3.313 1.00 97.94 72 ASP A N 1
ATOM 582 C CA . ASP A 1 72 ? -15.101 0.345 -4.382 1.00 97.94 72 ASP A CA 1
ATOM 583 C C . ASP A 1 72 ? -16.385 1.029 -3.864 1.00 97.94 72 ASP A C 1
ATOM 585 O O . ASP A 1 72 ? -17.417 1.028 -4.528 1.00 97.94 72 ASP A O 1
ATOM 589 N N . THR A 1 73 ? -16.335 1.653 -2.686 1.00 98.06 73 THR A N 1
ATOM 590 C CA . THR A 1 73 ? -17.488 2.320 -2.051 1.00 98.06 73 THR A CA 1
ATOM 591 C C . THR A 1 73 ? -17.375 3.844 -2.036 1.00 98.06 73 THR A C 1
ATOM 593 O O . THR A 1 73 ? -18.253 4.530 -1.514 1.00 98.06 73 THR A O 1
ATOM 596 N N . GLY A 1 74 ? -16.310 4.403 -2.611 1.00 97.25 74 GLY A N 1
ATOM 597 C CA . GLY A 1 74 ? -16.088 5.843 -2.676 1.00 97.25 74 GLY A CA 1
ATOM 598 C C . GLY A 1 74 ? -15.127 6.255 -3.785 1.00 97.25 74 GLY A C 1
ATOM 599 O O . GLY A 1 74 ? -14.514 5.422 -4.453 1.00 97.25 74 GLY A O 1
ATOM 600 N N . ALA A 1 75 ? -15.003 7.567 -3.978 1.00 97.75 75 ALA A N 1
ATOM 601 C CA . ALA A 1 75 ? -14.074 8.135 -4.944 1.00 97.75 75 ALA A CA 1
ATOM 602 C C . ALA A 1 75 ? -12.616 7.881 -4.536 1.00 97.75 75 ALA A C 1
ATOM 604 O O . ALA A 1 75 ? -12.271 7.880 -3.355 1.00 97.75 75 ALA A O 1
ATOM 605 N N . CYS A 1 76 ? -11.755 7.726 -5.536 1.00 97.75 76 CYS A N 1
ATOM 606 C CA . CYS A 1 76 ? -10.325 7.534 -5.354 1.00 97.75 76 CYS A CA 1
ATOM 607 C C . CYS A 1 76 ? -9.553 8.806 -5.709 1.00 97.75 76 CYS A C 1
ATOM 609 O O . CYS A 1 76 ? -9.820 9.436 -6.735 1.00 97.75 76 CYS A O 1
ATOM 611 N N . THR A 1 77 ? -8.547 9.144 -4.902 1.00 96.88 77 THR A N 1
ATOM 612 C CA . THR A 1 77 ? -7.499 10.085 -5.322 1.00 96.88 77 THR A CA 1
ATOM 613 C C . THR A 1 77 ? -6.605 9.425 -6.385 1.00 96.88 77 THR A C 1
ATOM 615 O O . THR A 1 77 ? -6.676 8.205 -6.577 1.00 96.88 77 THR A O 1
ATOM 618 N N . PRO A 1 78 ? -5.757 10.180 -7.105 1.00 97.62 78 PRO A N 1
ATOM 619 C CA . PRO A 1 78 ? -4.790 9.589 -8.030 1.00 97.62 78 PRO A CA 1
ATOM 620 C C . PRO A 1 78 ? -3.884 8.535 -7.369 1.00 97.62 78 PRO A C 1
ATOM 622 O O . PRO A 1 78 ? -3.674 7.466 -7.936 1.00 97.62 78 PRO A O 1
ATOM 625 N N . GLU A 1 79 ? -3.416 8.807 -6.150 1.00 95.62 79 GLU A N 1
ATOM 626 C CA . GLU A 1 79 ? -2.589 7.910 -5.333 1.00 95.62 79 GLU A CA 1
ATOM 627 C C . GLU A 1 79 ? -3.364 6.635 -4.975 1.00 95.62 79 GLU A C 1
ATOM 629 O O . GLU A 1 79 ? -2.873 5.524 -5.162 1.00 95.62 79 GLU A O 1
ATOM 634 N N . GLY A 1 80 ? -4.602 6.790 -4.487 1.00 96.94 80 GLY A N 1
ATOM 635 C CA . GLY A 1 80 ? -5.457 5.670 -4.097 1.00 96.94 80 GLY A CA 1
ATOM 636 C C . GLY A 1 80 ? -5.833 4.775 -5.278 1.00 96.94 80 GLY A C 1
ATOM 637 O O . GLY A 1 80 ? -5.860 3.555 -5.136 1.00 96.94 80 GLY A O 1
ATOM 638 N N . ASN A 1 81 ? -6.062 5.363 -6.457 1.00 98.00 81 ASN A N 1
ATOM 639 C CA . ASN A 1 81 ? -6.289 4.611 -7.693 1.00 98.00 81 ASN A CA 1
ATOM 640 C C . ASN A 1 81 ? -5.067 3.786 -8.087 1.00 98.00 81 ASN A C 1
ATOM 642 O O . ASN A 1 81 ? -5.217 2.623 -8.456 1.00 98.00 81 ASN A O 1
ATOM 646 N N . GLU A 1 82 ? -3.872 4.373 -8.010 1.00 97.31 82 GLU A N 1
ATOM 647 C CA . GLU A 1 82 ? -2.646 3.649 -8.329 1.00 97.31 82 GLU A CA 1
ATOM 648 C C . GLU A 1 82 ? -2.422 2.496 -7.352 1.00 97.31 82 GLU A C 1
ATOM 650 O O . GLU A 1 82 ? -2.227 1.366 -7.794 1.00 97.31 82 GLU A O 1
ATOM 655 N N . LEU A 1 83 ? -2.556 2.748 -6.044 1.00 97.06 83 LEU A N 1
ATOM 656 C CA . LEU A 1 83 ? -2.466 1.709 -5.019 1.00 97.06 83 LEU A CA 1
ATOM 657 C C . LEU A 1 83 ? -3.451 0.572 -5.303 1.00 97.06 83 LEU A C 1
ATOM 659 O O . LEU A 1 83 ? -3.047 -0.579 -5.417 1.00 97.06 83 LEU A O 1
ATOM 663 N N . LYS A 1 84 ? -4.734 0.891 -5.480 1.00 97.88 84 LYS A N 1
ATOM 664 C CA . LYS A 1 84 ? -5.785 -0.086 -5.786 1.00 97.88 84 LYS A CA 1
ATOM 665 C C . LYS A 1 84 ? -5.473 -0.921 -7.029 1.00 97.88 84 LYS A C 1
ATOM 667 O O . LYS A 1 84 ? -5.744 -2.118 -7.046 1.00 97.88 84 LYS A O 1
ATOM 672 N N . ARG A 1 85 ? -4.917 -0.293 -8.068 1.00 97.12 85 ARG A N 1
ATOM 673 C CA . ARG A 1 85 ? -4.565 -0.945 -9.334 1.00 97.12 85 ARG A CA 1
ATOM 674 C C . ARG A 1 85 ? -3.416 -1.939 -9.167 1.00 97.12 85 ARG A C 1
ATOM 676 O O . ARG A 1 85 ? -3.468 -3.008 -9.765 1.00 97.12 85 ARG A O 1
ATOM 683 N N . VAL A 1 86 ? -2.381 -1.586 -8.400 1.00 96.12 86 VAL A N 1
ATOM 684 C CA . VAL A 1 86 ? -1.175 -2.422 -8.245 1.00 96.12 86 VAL A CA 1
ATOM 685 C C . VAL A 1 86 ? -1.269 -3.423 -7.098 1.00 96.12 86 VAL A C 1
ATOM 687 O O . VAL A 1 86 ? -0.549 -4.416 -7.114 1.00 96.12 86 VAL A O 1
ATOM 690 N N . LEU A 1 87 ? -2.152 -3.197 -6.120 1.00 95.12 87 LEU A N 1
ATOM 691 C CA . LEU A 1 87 ? -2.232 -3.998 -4.898 1.00 95.12 87 LEU A CA 1
ATOM 692 C C . LEU A 1 87 ? -2.417 -5.509 -5.151 1.00 95.12 87 LEU A C 1
ATOM 694 O O . LEU A 1 87 ? -1.690 -6.274 -4.520 1.00 95.12 87 LEU A O 1
ATOM 698 N N . PRO A 1 88 ? -3.286 -5.977 -6.074 1.00 94.19 88 PRO A N 1
ATOM 699 C CA . PRO A 1 88 ? -3.403 -7.410 -6.357 1.00 94.19 88 PRO A CA 1
ATOM 700 C C . PRO A 1 88 ? -2.096 -8.033 -6.872 1.00 94.19 88 PRO A C 1
ATOM 702 O O . PRO A 1 88 ? -1.668 -9.066 -6.365 1.00 94.19 88 PRO A O 1
ATOM 705 N N . ASP A 1 89 ? -1.425 -7.368 -7.821 1.00 94.38 89 ASP A N 1
ATOM 706 C CA . ASP A 1 89 ? -0.134 -7.815 -8.371 1.00 94.38 89 ASP A CA 1
ATOM 707 C C . ASP A 1 89 ? 0.965 -7.788 -7.298 1.00 94.38 89 ASP A C 1
ATOM 709 O O . ASP A 1 89 ? 1.797 -8.693 -7.236 1.00 94.38 89 ASP A O 1
ATOM 713 N N . ALA A 1 90 ? 0.953 -6.781 -6.419 1.00 92.31 90 ALA A N 1
ATOM 714 C CA . ALA A 1 90 ? 1.913 -6.661 -5.329 1.00 92.31 90 ALA A CA 1
ATOM 715 C C . ALA A 1 90 ? 1.762 -7.807 -4.319 1.00 92.31 90 ALA A C 1
ATOM 717 O O . ALA A 1 90 ? 2.769 -8.375 -3.899 1.00 92.31 90 ALA A O 1
ATOM 718 N N . LEU A 1 91 ? 0.527 -8.179 -3.970 1.00 91.12 91 LEU A N 1
ATOM 719 C CA . LEU A 1 91 ? 0.251 -9.309 -3.082 1.00 91.12 91 LEU A CA 1
ATOM 720 C C . LEU A 1 91 ? 0.688 -10.640 -3.710 1.00 91.12 91 LEU A C 1
ATOM 722 O O . LEU A 1 91 ? 1.403 -11.412 -3.070 1.00 91.12 91 LEU A O 1
ATOM 726 N N . GLU A 1 92 ? 0.334 -10.876 -4.976 1.00 90.25 92 GLU A N 1
ATOM 727 C CA . GLU A 1 92 ? 0.677 -12.105 -5.700 1.00 90.25 92 GLU A CA 1
ATOM 728 C C . GLU A 1 92 ? 2.196 -12.284 -5.853 1.00 90.25 92 GLU A C 1
ATOM 730 O O . GLU A 1 92 ? 2.740 -13.366 -5.617 1.00 90.25 92 GLU A O 1
ATOM 735 N N . ASN A 1 93 ? 2.905 -11.195 -6.162 1.00 88.75 93 ASN A N 1
ATOM 736 C CA . ASN A 1 93 ? 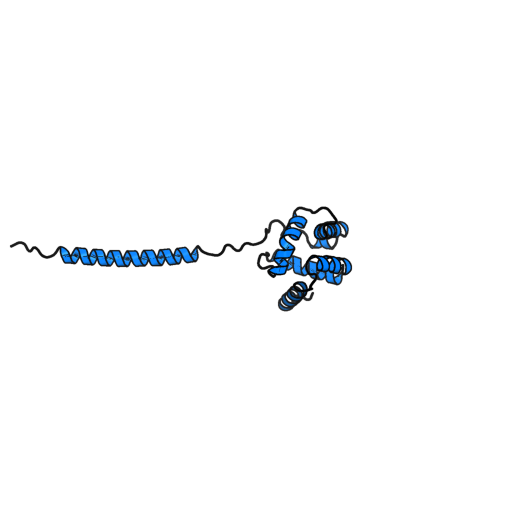4.336 -11.208 -6.463 1.00 88.75 93 ASN A CA 1
ATOM 737 C C . ASN A 1 93 ? 5.232 -10.744 -5.304 1.00 88.75 93 ASN A C 1
ATOM 739 O O . ASN A 1 93 ? 6.394 -10.392 -5.530 1.00 88.75 93 ASN A O 1
ATOM 743 N N . ASN A 1 94 ? 4.719 -10.746 -4.069 1.00 86.19 94 ASN A N 1
ATOM 744 C CA . ASN A 1 94 ? 5.450 -10.384 -2.846 1.00 86.19 94 ASN A CA 1
ATOM 745 C C . ASN A 1 94 ? 6.177 -9.033 -2.929 1.00 86.19 94 ASN A C 1
ATOM 747 O O . ASN A 1 94 ? 7.348 -8.917 -2.566 1.00 86.19 94 ASN A O 1
ATOM 751 N N . CYS A 1 95 ? 5.511 -8.020 -3.477 1.00 88.19 95 CYS A N 1
ATOM 752 C CA . CYS A 1 95 ? 6.065 -6.684 -3.674 1.00 88.19 95 CYS A CA 1
ATOM 753 C C . CYS A 1 95 ? 7.399 -6.655 -4.456 1.00 88.19 95 CYS A C 1
ATOM 755 O O . CYS A 1 95 ? 8.206 -5.744 -4.266 1.00 88.19 95 CYS A O 1
ATOM 757 N N . SER A 1 96 ? 7.671 -7.616 -5.349 1.00 90.25 96 SER A N 1
ATOM 758 C CA . SER A 1 96 ? 8.940 -7.667 -6.109 1.00 90.25 96 SER A CA 1
ATOM 759 C C . SER A 1 96 ? 9.206 -6.403 -6.946 1.00 90.25 96 SER A C 1
ATOM 761 O O . SER A 1 96 ? 10.355 -5.998 -7.159 1.00 90.25 96 SER A O 1
ATOM 763 N N . LYS A 1 97 ? 8.130 -5.730 -7.362 1.00 93.38 97 LYS A N 1
ATOM 764 C CA . LYS A 1 97 ? 8.141 -4.473 -8.120 1.00 93.38 97 LYS A CA 1
ATOM 765 C C . LYS A 1 97 ? 8.050 -3.219 -7.244 1.00 93.38 97 LYS A C 1
ATOM 767 O O . LYS A 1 97 ? 8.077 -2.113 -7.777 1.00 93.38 97 LYS A O 1
ATOM 772 N N . CYS A 1 98 ? 7.950 -3.366 -5.926 1.00 92.75 98 CYS A N 1
ATOM 773 C CA . CYS A 1 98 ? 7.831 -2.239 -5.012 1.00 92.75 98 CYS A CA 1
ATOM 774 C C . CYS A 1 98 ? 9.173 -1.541 -4.790 1.00 92.75 98 CYS A C 1
ATOM 776 O O . CYS A 1 98 ? 10.228 -2.185 -4.765 1.00 92.75 98 CYS A O 1
ATOM 778 N N . SER A 1 99 ? 9.123 -0.228 -4.574 1.00 93.94 99 SER A N 1
ATOM 779 C CA . SER A 1 99 ? 10.256 0.524 -4.033 1.00 93.94 99 SER A CA 1
ATOM 780 C C . SER A 1 99 ? 10.466 0.218 -2.543 1.00 93.94 99 SER A C 1
ATOM 782 O O . SER A 1 99 ? 9.583 -0.313 -1.865 1.00 93.94 99 SER A O 1
ATOM 784 N N . GLU A 1 100 ? 11.625 0.589 -2.001 1.00 91.12 100 GLU A N 1
ATOM 785 C CA . GLU A 1 100 ? 11.900 0.433 -0.564 1.00 91.12 100 GLU A CA 1
ATOM 786 C C . GLU A 1 100 ? 10.959 1.283 0.305 1.00 91.12 100 GLU A C 1
ATOM 788 O O . GLU A 1 100 ? 10.514 0.838 1.367 1.00 91.12 100 GLU A O 1
ATOM 793 N N . ASN A 1 101 ? 10.563 2.464 -0.182 1.00 92.38 101 ASN A N 1
ATOM 794 C CA . ASN A 1 101 ? 9.566 3.300 0.486 1.00 92.38 101 ASN A CA 1
ATOM 795 C C . ASN A 1 101 ? 8.199 2.608 0.509 1.00 92.38 101 ASN A C 1
ATOM 797 O O . ASN A 1 101 ? 7.551 2.569 1.550 1.00 92.38 101 ASN A O 1
ATOM 801 N N . GLN A 1 102 ? 7.779 2.000 -0.604 1.00 93.62 102 GLN A N 1
ATOM 802 C CA . GLN A 1 102 ? 6.506 1.277 -0.683 1.00 93.62 102 GLN A CA 1
ATOM 803 C C . GLN A 1 102 ? 6.473 0.071 0.256 1.00 93.62 102 GLN A C 1
ATOM 805 O O . GLN A 1 102 ? 5.466 -0.139 0.932 1.00 93.62 102 GLN A O 1
ATOM 810 N N . LYS A 1 103 ? 7.570 -0.690 0.355 1.00 89.88 103 LYS A N 1
ATOM 811 C CA . LYS A 1 103 ? 7.690 -1.803 1.311 1.00 89.88 103 LYS A CA 1
ATOM 812 C C . LYS A 1 103 ? 7.588 -1.309 2.753 1.00 89.88 103 LYS A C 1
ATOM 814 O O . LYS A 1 103 ? 6.761 -1.806 3.511 1.00 89.88 103 LYS A O 1
ATOM 819 N N . THR A 1 104 ? 8.358 -0.277 3.099 1.00 89.50 104 THR A N 1
ATOM 820 C CA . THR A 1 104 ? 8.363 0.313 4.447 1.00 89.50 104 THR A CA 1
ATOM 821 C C . THR A 1 104 ? 6.978 0.835 4.837 1.00 89.50 104 THR A C 1
ATOM 823 O O . THR A 1 104 ? 6.464 0.515 5.913 1.00 89.50 104 THR A O 1
ATOM 826 N N . SER A 1 105 ? 6.338 1.596 3.946 1.00 91.19 105 SER A N 1
ATOM 827 C CA . SER A 1 105 ? 4.985 2.112 4.158 1.00 91.19 105 SER A CA 1
ATOM 828 C C . SER A 1 105 ? 3.955 0.989 4.264 1.00 91.19 105 SER A C 1
ATOM 830 O O . SER A 1 105 ? 3.091 1.055 5.134 1.00 91.19 105 SER A O 1
ATOM 832 N N . SER A 1 106 ? 4.065 -0.071 3.455 1.00 91.12 106 SER A N 1
ATOM 833 C CA . SER A 1 106 ? 3.157 -1.226 3.519 1.00 91.12 106 SER A CA 1
ATOM 834 C C . SER A 1 106 ? 3.211 -1.910 4.883 1.00 91.12 106 SER A C 1
ATOM 836 O O . SER A 1 106 ? 2.168 -2.112 5.500 1.00 91.12 106 SER A O 1
ATOM 838 N N . THR A 1 107 ? 4.409 -2.187 5.402 1.00 88.25 107 THR A N 1
ATOM 839 C CA . THR A 1 107 ? 4.587 -2.793 6.730 1.00 88.25 107 THR A CA 1
ATOM 840 C C . THR A 1 107 ? 3.962 -1.933 7.829 1.00 88.25 107 THR A C 1
ATOM 842 O O . THR A 1 107 ? 3.237 -2.431 8.689 1.00 88.25 107 THR A O 1
ATOM 845 N N . LYS A 1 108 ? 4.165 -0.614 7.768 1.00 90.31 108 LYS A N 1
ATOM 846 C CA . LYS A 1 108 ? 3.563 0.338 8.709 1.00 90.31 108 LYS A CA 1
ATOM 847 C C . LYS A 1 108 ? 2.035 0.364 8.638 1.00 90.31 108 LYS A C 1
ATOM 849 O O . LYS A 1 108 ? 1.381 0.391 9.678 1.00 90.31 108 LYS A O 1
ATOM 854 N N . ILE A 1 109 ? 1.473 0.369 7.429 1.00 93.06 109 ILE A N 1
ATOM 855 C CA . ILE A 1 109 ? 0.022 0.374 7.208 1.00 93.06 109 ILE A CA 1
ATOM 856 C C . ILE A 1 109 ? -0.593 -0.919 7.737 1.00 93.06 109 ILE A C 1
ATOM 858 O O . ILE A 1 109 ? -1.584 -0.852 8.458 1.00 93.06 109 ILE A O 1
ATOM 862 N N . ILE A 1 110 ? 0.006 -2.075 7.429 1.00 90.81 110 ILE A N 1
ATOM 863 C CA . ILE A 1 110 ? -0.471 -3.376 7.915 1.00 90.81 110 ILE A CA 1
ATOM 864 C C . ILE A 1 110 ? -0.503 -3.374 9.442 1.00 90.81 110 ILE A C 1
ATOM 866 O O . ILE A 1 110 ? -1.557 -3.640 10.009 1.00 90.81 110 ILE A O 1
ATOM 870 N N . LYS A 1 111 ? 0.598 -2.977 10.093 1.00 90.62 111 LYS A N 1
ATOM 871 C CA . LYS A 1 111 ? 0.667 -2.882 11.556 1.00 90.62 111 LYS A CA 1
ATOM 872 C C . LYS A 1 111 ? -0.413 -1.972 12.140 1.00 90.62 111 LYS A C 1
ATOM 874 O O . LYS A 1 111 ? -1.100 -2.319 13.094 1.00 90.62 111 LYS A O 1
ATOM 879 N N . PHE A 1 112 ? -0.569 -0.779 11.570 1.00 93.88 112 PHE A N 1
ATOM 880 C CA . PHE A 1 112 ? -1.564 0.166 12.059 1.00 93.88 112 PHE A CA 1
ATOM 881 C C . PHE A 1 112 ? -2.980 -0.402 11.929 1.00 93.88 112 PHE A C 1
ATOM 883 O O . PHE A 1 112 ? -3.772 -0.273 12.860 1.00 93.88 112 PHE A O 1
ATOM 890 N N . LEU A 1 113 ? -3.292 -1.039 10.797 1.00 93.75 113 LEU A N 1
ATOM 891 C CA . LEU A 1 113 ? -4.594 -1.645 10.541 1.00 93.75 113 LEU A CA 1
ATOM 892 C C . LEU A 1 113 ? -4.881 -2.811 11.492 1.00 93.75 113 LEU A C 1
ATOM 894 O O . LEU A 1 113 ? -5.976 -2.868 12.048 1.00 93.75 113 LEU A O 1
ATOM 898 N N . THR A 1 114 ? -3.913 -3.704 11.720 1.00 90.06 114 THR A N 1
ATOM 899 C CA . THR A 1 114 ? -4.081 -4.849 12.628 1.00 90.06 114 THR A CA 1
ATOM 900 C C . THR A 1 114 ? -4.292 -4.409 14.075 1.00 90.06 114 THR A C 1
ATOM 902 O O . THR A 1 114 ? -5.135 -4.984 14.761 1.00 90.06 114 THR A O 1
ATOM 905 N N . GLU A 1 115 ? -3.582 -3.374 14.528 1.00 92.00 115 GLU A N 1
ATOM 906 C CA . GLU A 1 115 ? -3.644 -2.894 15.914 1.00 92.00 115 GLU A CA 1
ATOM 907 C C . GLU A 1 115 ? -4.804 -1.916 16.178 1.00 92.00 115 GLU A C 1
ATOM 909 O O . GLU A 1 115 ? -5.402 -1.950 17.252 1.00 92.00 115 GLU A O 1
ATOM 914 N N . ASN A 1 116 ? -5.126 -1.029 15.228 1.00 95.75 116 ASN A N 1
ATOM 915 C CA . ASN A 1 116 ? -5.991 0.137 15.477 1.00 95.75 116 ASN A CA 1
ATOM 916 C C . ASN A 1 116 ? -7.299 0.135 14.675 1.00 95.75 116 ASN A C 1
ATOM 918 O O . ASN A 1 116 ? -8.224 0.863 15.035 1.00 95.75 116 ASN A O 1
ATOM 922 N N . LYS A 1 117 ? -7.382 -0.628 13.577 1.00 96.38 117 LYS A N 1
ATOM 923 C CA . LYS A 1 117 ? -8.535 -0.653 12.656 1.00 96.38 117 LYS A CA 1
ATOM 924 C C . LYS A 1 117 ? -8.896 -2.100 12.250 1.00 96.38 117 LYS A C 1
ATOM 926 O O . LYS A 1 117 ? -8.900 -2.425 11.059 1.00 96.38 117 LYS A O 1
ATOM 931 N N . PRO A 1 118 ? -9.154 -3.008 13.216 1.00 95.44 118 PRO A N 1
ATOM 932 C CA . PRO A 1 118 ? -9.303 -4.438 12.938 1.00 95.44 118 PRO A CA 1
ATOM 933 C C . PRO A 1 118 ? -10.521 -4.764 12.061 1.00 95.44 118 PRO A C 1
ATOM 935 O O . PRO A 1 118 ? -10.469 -5.711 11.277 1.00 95.44 118 PRO A O 1
ATOM 938 N N . GLU A 1 119 ? -11.600 -3.983 12.150 1.00 97.31 119 GLU A N 1
ATOM 939 C CA . GLU A 1 119 ? -12.786 -4.159 11.303 1.00 97.31 119 GLU A CA 1
ATOM 940 C C . GLU A 1 119 ? -12.471 -3.827 9.839 1.00 97.31 119 GLU A C 1
ATOM 942 O O . GLU A 1 119 ? -12.742 -4.626 8.938 1.00 97.31 119 GLU A O 1
ATOM 947 N N . GLU A 1 120 ? -11.821 -2.688 9.594 1.00 97.75 120 GLU A N 1
ATOM 948 C CA . GLU A 1 120 ? -11.384 -2.288 8.258 1.00 97.75 120 GLU A CA 1
ATOM 949 C C . GLU A 1 120 ? -10.320 -3.234 7.694 1.00 97.75 120 GLU A C 1
ATOM 951 O O . GLU A 1 120 ? -10.340 -3.548 6.502 1.00 97.75 120 GLU A O 1
ATOM 956 N N . TRP A 1 121 ? -9.426 -3.748 8.544 1.00 95.19 121 TRP A N 1
ATOM 957 C CA . TRP A 1 121 ? -8.462 -4.776 8.160 1.00 95.19 121 TRP A CA 1
ATOM 958 C C . TRP A 1 121 ? -9.153 -6.043 7.653 1.00 95.19 121 TRP A C 1
ATOM 960 O O . TRP A 1 121 ? -8.802 -6.558 6.590 1.00 95.19 121 TRP A O 1
ATOM 970 N N . VAL A 1 122 ? -10.160 -6.538 8.379 1.00 95.25 122 VAL A N 1
ATOM 971 C CA . VAL A 1 122 ? -10.935 -7.717 7.970 1.00 95.25 122 VAL A CA 1
ATOM 972 C C . VAL A 1 122 ? -11.632 -7.477 6.631 1.00 95.25 122 VAL A C 1
ATOM 974 O O . VAL A 1 122 ? -11.562 -8.340 5.756 1.00 95.25 122 VAL A O 1
ATOM 977 N N . ALA A 1 123 ? -12.243 -6.308 6.434 1.00 97.31 123 ALA A N 1
ATOM 978 C CA . ALA A 1 123 ? -12.916 -5.971 5.182 1.00 97.31 123 ALA A CA 1
ATOM 979 C C . ALA A 1 123 ? -11.946 -5.887 3.989 1.00 97.31 123 ALA A C 1
ATOM 981 O O . ALA A 1 123 ? -12.229 -6.427 2.917 1.00 97.31 123 ALA A O 1
ATOM 982 N N . LEU A 1 124 ? -10.779 -5.258 4.169 1.00 96.50 124 LEU A N 1
ATOM 983 C CA . LEU A 1 124 ? -9.745 -5.192 3.132 1.00 96.50 124 LEU A CA 1
ATOM 984 C C . LEU A 1 124 ? -9.203 -6.584 2.793 1.00 96.50 124 LEU A C 1
ATOM 986 O O . LEU A 1 124 ? -9.104 -6.925 1.614 1.00 96.50 124 LEU A O 1
ATOM 990 N N . LYS A 1 125 ? -8.912 -7.417 3.800 1.00 94.38 125 LYS A N 1
ATOM 991 C CA . LYS A 1 125 ? -8.482 -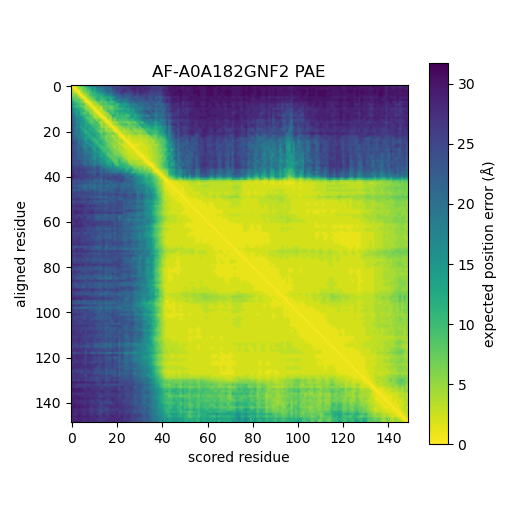8.803 3.574 1.00 94.38 125 LYS A CA 1
ATOM 992 C C . LYS A 1 125 ? -9.531 -9.611 2.828 1.00 94.38 125 LYS A C 1
ATOM 994 O O . LYS A 1 125 ? -9.188 -10.282 1.868 1.00 94.38 125 LYS A O 1
ATOM 999 N N . ALA A 1 126 ? -10.804 -9.510 3.203 1.00 95.75 126 ALA A N 1
ATOM 1000 C CA . ALA A 1 126 ? -11.873 -10.226 2.510 1.00 95.75 126 ALA A CA 1
ATOM 1001 C C . ALA A 1 126 ? -11.926 -9.891 1.008 1.00 95.75 126 ALA A C 1
ATOM 1003 O O . ALA A 1 126 ? -12.312 -10.732 0.201 1.00 95.75 126 ALA A O 1
ATOM 1004 N N . LYS A 1 127 ? -11.510 -8.679 0.627 1.00 96.25 127 LYS A N 1
ATOM 1005 C CA . LYS A 1 127 ? -11.452 -8.251 -0.769 1.00 96.25 127 LYS A CA 1
ATOM 1006 C C . LYS A 1 127 ? -10.178 -8.681 -1.501 1.00 96.25 127 LYS A C 1
ATOM 1008 O O . LYS A 1 127 ? -10.266 -9.116 -2.645 1.00 96.25 127 LYS A O 1
ATOM 1013 N N . TYR A 1 128 ? -9.011 -8.505 -0.883 1.00 95.06 128 TYR A N 1
ATOM 1014 C CA . TYR A 1 128 ? -7.715 -8.652 -1.562 1.00 95.06 128 TYR A CA 1
ATOM 1015 C C . TYR A 1 128 ? -6.982 -9.964 -1.247 1.00 95.06 128 TYR A C 1
ATOM 1017 O O . TYR A 1 128 ? -6.146 -10.397 -2.034 1.00 95.06 128 TYR A O 1
ATOM 1025 N N . ASP A 1 129 ? -7.291 -10.601 -0.120 1.00 92.69 129 ASP A N 1
ATOM 1026 C CA . ASP A 1 129 ? -6.699 -11.864 0.327 1.00 92.69 129 ASP A CA 1
ATOM 1027 C C . ASP A 1 129 ? -7.742 -12.762 1.035 1.00 92.69 129 ASP A C 1
ATOM 1029 O O . ASP A 1 129 ? -7.601 -13.074 2.223 1.00 92.69 129 ASP A O 1
ATOM 1033 N N . PRO A 1 130 ? -8.827 -13.166 0.341 1.00 92.19 130 PRO A N 1
ATOM 1034 C CA . PRO A 1 130 ? -9.923 -13.932 0.945 1.00 92.19 130 PRO A CA 1
ATOM 1035 C C . PRO A 1 130 ? -9.481 -15.303 1.477 1.00 92.19 130 PRO A C 1
ATOM 1037 O O . PRO A 1 130 ? -10.054 -15.805 2.441 1.00 92.19 130 PRO A O 1
ATOM 1040 N N . ASP A 1 131 ? -8.439 -15.884 0.879 1.00 89.25 131 ASP A N 1
ATOM 1041 C CA . ASP A 1 131 ? -7.875 -17.179 1.267 1.00 89.25 131 ASP A CA 1
ATOM 1042 C C . ASP A 1 131 ? -6.746 -17.056 2.310 1.00 89.25 131 ASP A C 1
ATOM 1044 O O . ASP A 1 131 ? -6.145 -18.063 2.687 1.00 89.25 131 ASP A O 1
ATOM 1048 N N . ASN A 1 132 ? -6.429 -15.833 2.759 1.00 84.50 132 ASN A N 1
ATOM 1049 C CA . ASN A 1 132 ? -5.357 -15.527 3.711 1.00 84.50 132 ASN A CA 1
ATOM 1050 C C . ASN A 1 132 ? -3.972 -16.072 3.283 1.00 84.50 132 ASN A C 1
ATOM 1052 O O . ASN A 1 132 ? -3.173 -16.520 4.111 1.00 84.50 132 ASN A O 1
ATOM 1056 N N . LYS A 1 133 ? -3.703 -16.067 1.973 1.00 85.31 133 LYS A N 1
ATOM 1057 C CA . LYS A 1 133 ? -2.482 -16.586 1.340 1.00 85.31 133 LYS A CA 1
ATOM 1058 C C . LYS A 1 133 ? -1.317 -15.606 1.439 1.00 85.31 133 LYS A C 1
ATOM 1060 O O . LYS A 1 133 ? -0.169 -16.033 1.561 1.00 85.31 133 LYS A O 1
ATOM 1065 N N . TYR A 1 134 ? -1.591 -14.307 1.357 1.00 83.19 134 TYR A N 1
ATOM 1066 C CA . TYR A 1 134 ? -0.565 -13.279 1.183 1.00 83.19 134 TYR A CA 1
ATOM 1067 C C . TYR A 1 134 ? -0.173 -12.641 2.511 1.00 83.19 134 TYR A C 1
ATOM 1069 O O . TYR A 1 134 ? 1.014 -12.498 2.800 1.00 83.19 134 TYR A O 1
ATOM 1077 N N . VAL A 1 135 ? -1.147 -12.327 3.365 1.00 75.94 135 VAL A N 1
ATOM 1078 C CA . VAL A 1 135 ? -0.912 -11.666 4.656 1.00 75.94 135 VAL A CA 1
ATOM 1079 C C . VAL A 1 135 ? 0.048 -12.465 5.536 1.00 75.94 135 VAL A C 1
ATOM 1081 O O . VAL A 1 135 ? 0.974 -11.894 6.106 1.00 75.94 135 VAL A O 1
ATOM 1084 N N . GLN A 1 136 ? -0.103 -13.791 5.598 1.00 76.75 136 GLN A N 1
ATOM 1085 C CA . GLN A 1 136 ? 0.781 -14.641 6.401 1.00 76.75 136 GLN A CA 1
ATOM 1086 C C . GLN A 1 136 ? 2.241 -14.570 5.930 1.00 76.75 136 GLN A C 1
ATOM 1088 O O . GLN A 1 136 ? 3.170 -14.595 6.742 1.00 76.75 136 GLN A O 1
ATOM 1093 N N . LYS A 1 137 ? 2.450 -14.460 4.615 1.00 77.12 137 LYS A N 1
ATOM 1094 C CA . LYS A 1 137 ? 3.779 -14.332 4.018 1.00 77.12 137 LYS A CA 1
ATOM 1095 C C . LYS A 1 137 ? 4.409 -12.985 4.368 1.00 77.12 137 LYS A C 1
ATOM 1097 O O . LYS A 1 137 ? 5.555 -12.967 4.798 1.00 77.12 137 LYS A O 1
ATOM 1102 N N . TYR A 1 138 ? 3.640 -11.898 4.292 1.00 74.94 138 TYR A N 1
ATOM 1103 C CA . TYR A 1 138 ? 4.098 -10.566 4.697 1.00 74.94 138 TYR A CA 1
ATOM 1104 C C . TYR A 1 138 ? 4.451 -10.479 6.183 1.00 74.94 138 TYR A C 1
ATOM 1106 O O . TYR A 1 138 ? 5.475 -9.893 6.511 1.00 74.94 138 TYR A O 1
ATOM 1114 N N . VAL A 1 139 ? 3.659 -11.090 7.072 1.00 75.44 139 VAL A N 1
ATOM 1115 C CA . VAL A 1 139 ? 3.994 -11.182 8.507 1.00 75.44 139 VAL A CA 1
ATOM 1116 C C . VAL A 1 139 ? 5.313 -11.922 8.707 1.00 75.44 139 VAL A C 1
ATOM 1118 O O . VAL A 1 139 ? 6.204 -11.425 9.383 1.00 75.44 139 VAL A O 1
ATOM 1121 N N . THR A 1 140 ? 5.476 -13.066 8.041 1.00 78.62 140 THR A N 1
ATOM 1122 C CA . THR A 1 140 ? 6.706 -13.864 8.137 1.00 78.62 140 THR A CA 1
ATOM 1123 C C . THR A 1 140 ? 7.927 -13.098 7.615 1.00 78.62 140 THR A C 1
ATOM 1125 O O . THR A 1 140 ? 9.005 -13.186 8.196 1.00 78.62 140 THR A O 1
ATOM 1128 N N . ASP A 1 141 ? 7.790 -12.374 6.504 1.00 76.31 141 ASP A N 1
ATOM 1129 C CA . ASP A 1 141 ? 8.887 -11.596 5.922 1.00 76.31 141 ASP A CA 1
ATOM 1130 C C . ASP A 1 141 ? 9.221 -10.369 6.788 1.00 76.31 141 ASP A C 1
ATOM 1132 O O . ASP A 1 141 ? 10.393 -10.132 7.068 1.00 76.31 141 ASP A O 1
ATOM 1136 N N . ALA A 1 142 ? 8.215 -9.673 7.325 1.00 73.81 142 ALA A N 1
ATOM 1137 C CA . ALA A 1 142 ? 8.416 -8.593 8.289 1.00 73.81 142 ALA A CA 1
ATOM 1138 C C . ALA A 1 142 ? 9.130 -9.082 9.564 1.00 73.81 142 ALA A C 1
ATOM 1140 O O . ALA A 1 142 ? 10.074 -8.434 10.018 1.00 73.81 142 ALA A O 1
ATOM 1141 N N . ASP A 1 143 ? 8.761 -10.254 10.092 1.00 79.12 143 ASP A N 1
ATOM 1142 C CA . ASP A 1 143 ? 9.413 -10.855 11.260 1.00 79.12 143 ASP A CA 1
ATOM 1143 C C . ASP A 1 143 ? 10.899 -11.161 11.006 1.00 79.12 143 ASP A C 1
ATOM 1145 O O . ASP A 1 143 ? 11.734 -10.933 11.888 1.00 79.12 143 ASP A O 1
ATOM 1149 N N . LYS A 1 144 ? 11.260 -11.638 9.802 1.00 79.75 144 LYS A N 1
ATOM 1150 C CA . LYS A 1 144 ? 12.670 -11.856 9.408 1.00 79.75 144 LYS A CA 1
ATOM 1151 C C . LYS A 1 144 ? 13.466 -10.556 9.391 1.00 79.75 144 LYS A C 1
ATOM 1153 O O . LYS A 1 144 ? 14.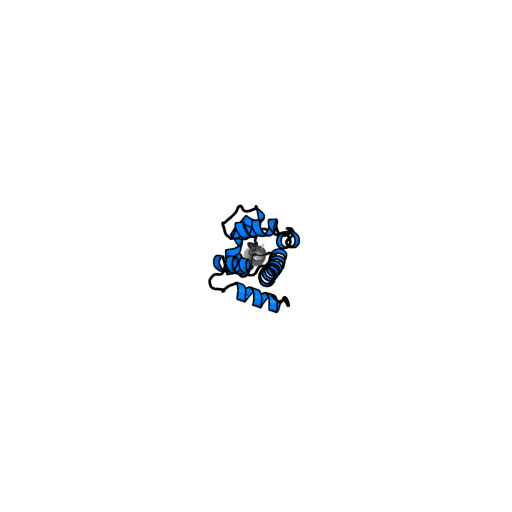639 -10.561 9.758 1.00 79.75 144 LYS A O 1
ATOM 1158 N N . ASP A 1 145 ? 12.814 -9.461 9.019 1.00 74.31 145 ASP A N 1
ATOM 1159 C CA . ASP A 1 145 ? 13.399 -8.122 8.993 1.00 74.31 145 ASP A CA 1
ATOM 1160 C C . ASP A 1 145 ? 13.374 -7.444 10.381 1.00 74.31 145 ASP A C 1
ATOM 1162 O O . ASP A 1 145 ? 13.759 -6.284 10.530 1.00 74.31 145 ASP A O 1
ATOM 1166 N N . GLY A 1 146 ? 12.948 -8.168 11.426 1.00 76.38 146 GLY A N 1
ATOM 1167 C CA . GLY A 1 146 ? 12.882 -7.680 12.805 1.00 76.38 146 GLY A CA 1
ATOM 1168 C C . GLY A 1 146 ? 11.676 -6.780 13.089 1.00 76.38 146 GLY A C 1
ATOM 1169 O O . GLY A 1 146 ? 11.636 -6.116 14.129 1.00 76.38 146 GLY A O 1
ATOM 1170 N N . ILE A 1 147 ? 10.691 -6.752 12.190 1.00 70.38 147 ILE A N 1
ATOM 1171 C CA . ILE A 1 147 ? 9.479 -5.947 12.302 1.00 70.38 147 ILE A CA 1
ATOM 1172 C C . ILE A 1 147 ? 8.319 -6.836 12.752 1.00 70.38 147 ILE A C 1
ATOM 1174 O O . ILE A 1 147 ? 7.782 -7.614 11.975 1.00 70.38 147 ILE A O 1
ATOM 1178 N N . LYS A 1 148 ? 7.897 -6.678 14.011 1.00 70.81 148 LYS A N 1
ATOM 1179 C CA . LYS A 1 148 ? 6.733 -7.392 14.552 1.00 70.81 148 LYS A CA 1
ATOM 1180 C C . LYS A 1 148 ? 5.430 -6.733 14.092 1.00 70.81 148 LYS A C 1
ATOM 1182 O O . LYS A 1 148 ? 5.220 -5.548 14.399 1.00 70.81 148 LYS A O 1
ATOM 1187 N N . LEU A 1 149 ? 4.607 -7.506 13.381 1.00 66.62 149 LEU A N 1
ATOM 1188 C CA . LEU A 1 149 ? 3.274 -7.153 12.869 1.00 66.62 149 LEU A CA 1
ATOM 1189 C C . LEU A 1 149 ? 2.133 -7.774 13.683 1.00 66.62 149 LEU A C 1
ATOM 1191 O O . LEU A 1 149 ? 2.360 -8.832 14.309 1.00 66.62 149 LEU A O 1
#

Mean predicted aligned error: 12.02 Å

Secondary structure (DSSP, 8-state):
------HHHHHHHHHHHHHHHHHHHHHHHHHHHHHH------PPP-TTTTS-HHHHHH-HHHHHHHHHHHHTSS---HHHHHHHHHHHHHHHTTTTT--HHHHHHHHHHHHHHHHH-HHHHHHHHHHH-TT--SHHHHHHHHHHTT---

Foldseek 3Di:
DDDDDDPPVVVVVVVVVVVVVVVVVVVVVVVVVVVVPDPPLQAQDCPCLPDDLVVQLPDPVNVVQLLCLLLVNHDHDPVSVSCSVCVLVCQVVVNSRYDPSRLVSVLVVLVSCVPPPVVSVVSSCCVRPVVVPRVVVSQVVCVVVVHHD

Radius of gyration: 29.68 Å; Cα contacts (8 Å, |Δi|>4): 84; chains: 1; bounding box: 85×29×78 Å

Nearest PDB structures (foldseek):
  1n8u-assembly1_A  TM=9.714E-01  e=3.553E-08  Mamestra brassicae
  8xkt-assembly1_A  TM=8.641E-01  e=1.375E-06  Spodoptera litura
  1kx9-assembly1_A  TM=7.635E-01  e=8.413E-07  Mamestra brassicae
  7e8l-assembly1_A  TM=7.608E-01  e=1.233E-06  Spodoptera litura
  1kx8-assembly1_A  TM=7.692E-01  e=5.998E-06  Mamestra brassicae

Sequence (149 aa):
MKNSNTQPVYIAAVGFKNLQKMKFFIVLLALFAMAAARPQEDKYTTKYDSIDTDEILKSDRLFKNYYNCLLDTGACTPEGNELKRVLPDALENNCSKCSENQKTSSTKIIKFLTENKPEEWVALKAKYDPDNKYVQKYVTDADKDGIKL

Solvent-accessible surface area (backbone atoms only — not comparable to full-atom values): 8745 Å² total; per-residue (Å²): 140,82,89,88,83,70,67,73,67,54,54,53,56,52,51,52,54,50,53,52,51,51,50,52,52,52,53,51,50,50,55,50,52,59,68,68,63,60,81,78,77,78,53,60,84,67,90,63,59,81,61,65,62,66,61,33,71,73,29,70,70,51,34,48,41,47,51,27,28,68,67,74,74,47,72,56,54,76,63,45,46,50,49,56,68,44,44,63,59,31,51,76,53,70,44,74,37,51,51,74,57,50,51,56,51,48,56,53,50,51,38,50,26,66,76,75,34,51,69,61,39,52,55,49,34,60,73,76,36,70,83,56,70,43,63,60,51,52,45,55,54,32,46,76,74,72,42,88,106